Protein AF-A0A0G4L6E6-F1 (afdb_monomer_lite)

Radius of gyration: 15.78 Å; chains: 1; bounding box: 40×31×44 Å

Secondary structure (DSSP, 8-state):
------SS-EEEEEEEE--SGGGEEEETTEEEEPS-HIIIIITT-TTT--S--PPPEEEEETTEEEEE-EEEPPPPTTS-EEEEEEEE-SSPP-TTS--HHHHHHHHHHHHHHTTT-SEEEEE--GGGHHHHHHHHHHHSTT--S-EEEE--SS-TTSTT---

pLDDT: mean 91.01, std 10.25, range [44.34, 98.81]

Organism: Verticillium longisporum (NCBI:txid100787)

InterPro domains:
  IPR006034 Asparaginase/glutaminase-like [PIRSF001220] (10-163)
  IPR006034 Asparaginase/glutaminase-like [PR00139] (13-24)
  IPR006034 Asparaginase/glutaminase-like [PR00139] (118-136)
  IPR006034 Asparaginase/glutaminase-like [PS51732] (11-163)
  IPR006034 Asparaginase/glutaminase-like [PTHR11707] (4-163)
  IPR027474 L-asparaginase, N-terminal [PF00710] (12-163)
  IPR036152 Asparaginase/glutaminase-like superfamily [SSF53774] (6-163)
  IPR037152 L-asparaginase, N-terminal domain superfamily [G3DSA:3.40.50.1170] (10-163)

Structure (mmCIF, N/CA/C/O backbone):
data_AF-A0A0G4L6E6-F1
#
_entry.id   AF-A0A0G4L6E6-F1
#
loop_
_atom_site.group_PDB
_atom_site.id
_atom_site.type_symbol
_atom_site.label_atom_id
_atom_site.label_alt_id
_atom_site.label_comp_id
_atom_site.label_asym_id
_atom_site.label_entity_id
_atom_site.label_seq_id
_atom_site.pdbx_PDB_ins_code
_atom_site.Cartn_x
_atom_site.Cartn_y
_atom_site.Cartn_z
_atom_site.occupancy
_atom_site.B_iso_or_equiv
_atom_site.auth_seq_id
_atom_site.auth_comp_id
_atom_site.auth_asym_id
_atom_site.auth_atom_id
_atom_site.pdbx_PDB_model_num
ATOM 1 N N . MET A 1 1 ? -7.281 9.345 -24.522 1.00 45.38 1 MET A N 1
ATOM 2 C CA . MET A 1 1 ? -7.296 7.872 -24.670 1.00 45.38 1 MET A CA 1
ATOM 3 C C . MET A 1 1 ? -8.601 7.365 -24.082 1.00 45.38 1 MET A C 1
ATOM 5 O O . MET A 1 1 ? -8.991 7.871 -23.038 1.00 45.38 1 MET A O 1
ATOM 9 N N . ALA A 1 2 ? -9.312 6.480 -24.780 1.00 44.34 2 ALA A N 1
ATOM 10 C CA . ALA A 1 2 ? -10.623 5.999 -24.346 1.00 44.34 2 ALA A CA 1
ATOM 11 C C . ALA A 1 2 ? -10.505 5.161 -23.062 1.00 44.34 2 ALA A C 1
ATOM 13 O O . ALA A 1 2 ? -9.609 4.330 -22.941 1.00 44.34 2 ALA A O 1
ATOM 14 N N . THR A 1 3 ? -11.397 5.393 -22.101 1.00 53.16 3 THR A N 1
ATOM 15 C CA . THR A 1 3 ? -11.526 4.612 -20.868 1.00 53.16 3 THR A CA 1
ATOM 16 C C . THR A 1 3 ? -12.035 3.216 -21.230 1.00 53.16 3 THR A C 1
ATOM 18 O O . THR A 1 3 ? -13.231 3.022 -21.441 1.00 53.16 3 THR A O 1
ATOM 21 N N . THR A 1 4 ? -11.145 2.232 -21.359 1.00 55.81 4 THR A N 1
ATOM 22 C CA . THR A 1 4 ? -11.553 0.854 -21.666 1.00 55.81 4 THR A CA 1
ATOM 23 C C . THR A 1 4 ? -12.193 0.232 -20.422 1.00 55.81 4 THR A C 1
ATOM 25 O O . THR A 1 4 ? -11.507 -0.159 -19.469 1.00 55.81 4 THR A O 1
ATOM 28 N N . GLN A 1 5 ? -13.528 0.174 -20.395 1.00 58.72 5 GLN A N 1
ATOM 29 C CA . GLN A 1 5 ? -14.250 -0.621 -19.402 1.00 58.72 5 GLN A CA 1
ATOM 30 C C . GLN A 1 5 ? -13.889 -2.095 -19.615 1.00 58.72 5 GLN A C 1
ATOM 32 O O . GLN A 1 5 ? -14.083 -2.634 -20.703 1.00 58.72 5 GLN A O 1
ATOM 37 N N . SER A 1 6 ? -13.311 -2.728 -18.592 1.00 67.62 6 SER A N 1
ATOM 38 C CA . SER A 1 6 ? -13.040 -4.163 -18.634 1.00 67.62 6 SER A CA 1
ATOM 39 C C . SER A 1 6 ? -14.351 -4.932 -18.487 1.00 67.62 6 SER A C 1
ATOM 41 O O . SER A 1 6 ? -15.210 -4.556 -17.692 1.00 67.62 6 SER A O 1
ATOM 43 N N . ILE A 1 7 ? -14.490 -6.013 -19.253 1.00 81.00 7 ILE A N 1
ATOM 44 C CA . ILE A 1 7 ? -15.608 -6.961 -19.160 1.00 81.00 7 ILE A CA 1
ATOM 45 C C . ILE A 1 7 ? -15.442 -7.956 -18.000 1.00 81.00 7 ILE A C 1
ATOM 47 O O . ILE A 1 7 ? -16.375 -8.690 -17.682 1.00 81.00 7 ILE A O 1
ATOM 51 N N . LEU A 1 8 ? -14.254 -8.013 -17.390 1.00 88.44 8 LEU A N 1
ATOM 52 C CA . LEU A 1 8 ? -13.947 -8.939 -16.305 1.00 88.44 8 LEU A CA 1
ATOM 53 C C . LEU A 1 8 ? -14.282 -8.319 -14.939 1.00 88.44 8 LEU A C 1
ATOM 55 O O . LEU A 1 8 ? -14.154 -7.103 -14.772 1.00 88.44 8 LEU A O 1
ATOM 59 N N . PRO A 1 9 ? -14.648 -9.136 -13.932 1.00 92.75 9 PRO A N 1
ATOM 60 C CA . PRO A 1 9 ? -14.844 -8.653 -12.572 1.00 92.75 9 PRO A CA 1
ATOM 61 C C . PRO A 1 9 ? -13.599 -7.934 -12.045 1.00 92.75 9 PRO A C 1
ATOM 63 O O . PRO A 1 9 ? -12.474 -8.422 -12.183 1.00 92.75 9 PRO A O 1
ATOM 66 N N . GLU A 1 10 ? -13.816 -6.792 -11.401 1.00 93.88 10 GLU A N 1
ATOM 67 C CA . GLU A 1 10 ? -12.760 -5.939 -10.865 1.00 93.88 10 GLU A CA 1
ATOM 68 C C . GLU A 1 10 ? -12.918 -5.807 -9.350 1.00 93.88 10 GLU A C 1
ATOM 70 O O . GLU A 1 10 ? -13.995 -5.457 -8.867 1.00 93.88 10 GLU A O 1
ATOM 75 N N . SER A 1 11 ? -11.841 -6.072 -8.614 1.00 96.50 11 SER A N 1
ATOM 76 C CA . SER A 1 11 ? -11.748 -5.790 -7.180 1.00 96.50 11 SER A CA 1
ATOM 77 C C . SER A 1 11 ? -10.912 -4.539 -6.937 1.00 96.50 11 SER A C 1
ATOM 79 O O . SER A 1 11 ? -9.950 -4.278 -7.665 1.00 96.50 11 SER A O 1
ATOM 81 N N . ARG A 1 12 ? -11.280 -3.758 -5.921 1.00 98.06 12 ARG A N 1
ATOM 82 C CA . ARG A 1 12 ? -10.596 -2.513 -5.558 1.00 98.06 12 ARG A CA 1
ATOM 83 C C . ARG A 1 12 ? -9.668 -2.744 -4.381 1.00 98.06 12 ARG A C 1
ATOM 85 O O . ARG A 1 12 ? -10.125 -3.162 -3.322 1.00 98.06 12 ARG A O 1
ATOM 92 N N . VAL A 1 13 ? -8.389 -2.430 -4.535 1.00 98.62 13 VAL A N 1
ATOM 93 C CA . VAL A 1 13 ? -7.398 -2.548 -3.457 1.00 98.62 13 VAL A CA 1
ATOM 94 C C . VAL A 1 13 ? -6.798 -1.184 -3.151 1.00 98.62 13 VAL A C 1
ATOM 96 O O . VAL A 1 13 ? -6.458 -0.435 -4.065 1.00 98.62 13 VAL A O 1
ATOM 99 N N . LEU A 1 14 ? -6.681 -0.851 -1.868 1.00 98.81 14 LEU A N 1
ATOM 100 C CA . LEU A 1 14 ? -5.932 0.325 -1.439 1.00 98.81 14 LEU A CA 1
ATOM 101 C C . LEU A 1 14 ? -4.540 -0.113 -1.000 1.00 98.81 14 LEU A C 1
ATOM 103 O O . LEU A 1 14 ? -4.405 -0.932 -0.089 1.00 98.81 14 LEU A O 1
ATOM 107 N N . VAL A 1 15 ? -3.516 0.444 -1.637 1.00 98.56 15 VAL A N 1
ATOM 108 C CA . VAL A 1 15 ? -2.134 0.306 -1.187 1.00 98.56 15 VAL A CA 1
ATOM 109 C C . VAL A 1 15 ? -1.821 1.492 -0.281 1.00 98.56 15 VAL A C 1
ATOM 111 O O . VAL A 1 15 ? -1.905 2.637 -0.711 1.00 98.56 15 VAL A O 1
ATOM 114 N N . ILE A 1 16 ? -1.481 1.230 0.973 1.00 97.69 16 ILE A N 1
ATOM 115 C CA . ILE A 1 16 ? -1.091 2.226 1.968 1.00 97.69 16 ILE A CA 1
ATOM 116 C C . ILE A 1 16 ? 0.428 2.176 2.076 1.00 97.69 16 ILE A C 1
ATOM 118 O O . ILE A 1 16 ? 0.995 1.184 2.534 1.00 97.69 16 ILE A O 1
ATOM 122 N N . MET A 1 17 ? 1.093 3.231 1.626 1.00 95.25 17 MET A N 1
ATOM 123 C CA . MET A 1 17 ? 2.544 3.329 1.664 1.00 95.25 17 MET A CA 1
ATOM 124 C C . MET A 1 17 ? 2.966 4.055 2.935 1.00 95.25 17 MET A C 1
ATOM 126 O O . MET A 1 17 ? 2.912 5.283 2.999 1.00 95.25 17 MET A O 1
ATOM 130 N N . THR A 1 18 ? 3.387 3.287 3.942 1.00 92.56 18 THR A N 1
ATOM 131 C CA . THR A 1 18 ? 3.879 3.857 5.198 1.00 92.56 18 THR A CA 1
ATOM 132 C C . THR A 1 18 ? 5.380 4.100 5.163 1.00 92.56 18 THR A C 1
ATOM 134 O O . THR A 1 18 ? 5.849 4.961 5.888 1.00 92.56 18 THR A O 1
ATOM 137 N N . GLY A 1 19 ? 6.141 3.372 4.341 1.00 89.94 19 GLY A N 1
ATOM 138 C CA . GLY A 1 19 ? 7.586 3.557 4.197 1.00 89.94 19 GLY A CA 1
ATOM 139 C C . GLY A 1 19 ? 8.315 2.248 3.898 1.00 89.94 19 GLY A C 1
ATOM 140 O O . GLY A 1 19 ? 7.784 1.368 3.222 1.00 89.94 19 GLY A O 1
ATOM 141 N N . GLY A 1 20 ? 9.531 2.119 4.430 1.00 89.50 20 GLY A N 1
ATOM 142 C CA . GLY A 1 20 ? 10.393 0.954 4.229 1.00 89.50 20 GLY A CA 1
ATOM 143 C C . GLY A 1 20 ? 11.197 0.982 2.929 1.00 89.50 20 GLY A C 1
ATOM 144 O O . GLY A 1 20 ? 10.903 1.737 2.001 1.00 89.50 20 GLY A O 1
ATOM 145 N N . THR A 1 21 ? 12.214 0.121 2.863 1.00 91.62 21 THR A N 1
ATOM 146 C CA . THR A 1 21 ? 13.176 0.043 1.752 1.00 91.62 21 THR A CA 1
ATOM 147 C C . THR A 1 21 ? 12.513 -0.165 0.390 1.00 91.62 21 THR A C 1
ATOM 149 O O . THR A 1 21 ? 12.979 0.392 -0.601 1.00 91.62 21 THR A O 1
ATOM 152 N N . ILE A 1 22 ? 11.384 -0.881 0.343 1.00 92.81 22 ILE A N 1
ATOM 153 C CA . ILE A 1 22 ? 10.606 -1.148 -0.878 1.00 92.81 22 ILE A CA 1
ATOM 154 C C . ILE A 1 22 ? 10.253 0.119 -1.670 1.00 92.81 22 ILE A C 1
ATOM 156 O O . ILE A 1 22 ? 10.275 0.102 -2.903 1.00 92.81 22 ILE A O 1
ATOM 160 N N . CYS A 1 23 ? 10.012 1.230 -0.967 1.00 90.69 23 CYS A N 1
ATOM 161 C CA . CYS A 1 23 ? 9.621 2.517 -1.544 1.00 90.69 23 CYS A CA 1
ATOM 162 C C . CYS A 1 23 ? 10.780 3.521 -1.638 1.00 90.69 23 CYS A C 1
ATOM 164 O O . CYS A 1 23 ? 10.550 4.699 -1.908 1.00 90.69 23 CYS A O 1
ATOM 166 N N . MET A 1 24 ? 12.018 3.102 -1.377 1.00 90.56 24 MET A N 1
ATOM 167 C CA . MET A 1 24 ? 13.183 3.984 -1.438 1.00 90.56 24 MET A CA 1
ATOM 168 C C . MET A 1 24 ? 13.844 3.963 -2.816 1.00 90.56 24 MET A C 1
ATOM 170 O O . MET A 1 24 ? 13.681 3.031 -3.597 1.00 90.56 24 MET A O 1
ATOM 174 N N . GLN A 1 25 ? 14.622 4.993 -3.117 1.00 87.94 25 GLN A N 1
ATOM 175 C CA . GLN A 1 25 ? 15.502 5.048 -4.275 1.00 87.94 25 GLN A CA 1
ATOM 176 C C . GLN A 1 25 ? 16.930 5.394 -3.830 1.00 87.94 25 GLN A C 1
ATOM 178 O O . GLN A 1 25 ? 17.099 6.151 -2.868 1.00 87.94 25 GLN A O 1
ATOM 183 N N . PRO A 1 26 ? 17.964 4.869 -4.510 1.00 84.12 26 PRO A N 1
ATOM 184 C CA . PRO A 1 26 ? 19.338 5.298 -4.285 1.00 84.12 26 PRO A CA 1
ATOM 185 C C . PRO A 1 26 ? 19.529 6.769 -4.664 1.00 84.12 26 PRO A C 1
ATOM 187 O O . PRO A 1 26 ? 19.191 7.181 -5.774 1.00 84.12 26 PRO A O 1
ATOM 190 N N . THR A 1 27 ? 20.115 7.545 -3.761 1.00 85.25 27 THR A N 1
ATOM 191 C CA . THR A 1 27 ? 20.585 8.915 -3.986 1.00 85.25 27 THR A CA 1
ATOM 192 C C . THR A 1 27 ? 22.052 9.033 -3.542 1.00 85.25 27 THR A C 1
ATOM 194 O O . THR A 1 27 ? 22.573 8.125 -2.885 1.00 85.25 27 THR A O 1
ATOM 197 N N . PRO A 1 28 ? 22.762 10.124 -3.893 1.00 87.75 28 PRO A N 1
ATOM 198 C CA . PRO A 1 28 ? 24.124 10.360 -3.405 1.00 87.75 28 PRO A CA 1
ATOM 199 C C . PRO A 1 28 ? 24.238 10.380 -1.872 1.00 87.75 28 PRO A C 1
ATOM 201 O O . PRO A 1 28 ? 25.282 10.018 -1.338 1.00 87.75 28 PRO A O 1
ATOM 204 N N . ASP A 1 29 ? 23.154 10.743 -1.182 1.00 85.81 29 ASP A N 1
ATOM 205 C CA . ASP A 1 29 ? 23.070 10.830 0.280 1.00 85.81 29 ASP A CA 1
ATOM 206 C C . ASP A 1 29 ? 22.538 9.535 0.928 1.00 85.81 29 ASP A C 1
ATOM 208 O O . ASP A 1 29 ? 22.179 9.522 2.105 1.00 85.81 29 ASP A O 1
ATOM 212 N N . GLY A 1 30 ? 22.464 8.437 0.169 1.00 84.44 30 GLY A N 1
ATOM 213 C CA . GLY A 1 30 ? 21.955 7.144 0.625 1.00 84.44 30 GLY A CA 1
ATOM 214 C C . GLY A 1 30 ? 20.563 6.822 0.085 1.00 84.44 30 GLY A C 1
ATOM 215 O O . GLY A 1 30 ? 20.177 7.258 -0.994 1.00 84.44 30 GLY A O 1
ATOM 216 N N . LEU A 1 31 ? 19.804 5.989 0.797 1.00 81.56 31 LEU A N 1
ATOM 217 C CA . LEU A 1 31 ? 18.439 5.652 0.394 1.00 81.56 31 LEU A CA 1
ATOM 218 C C . LEU A 1 31 ? 17.468 6.718 0.894 1.00 81.56 31 LEU A C 1
ATOM 220 O O . LEU A 1 31 ? 17.438 7.031 2.082 1.00 81.56 31 LEU A O 1
ATOM 224 N N . GLN A 1 32 ? 16.646 7.241 -0.011 1.00 85.50 32 GLN A N 1
ATOM 225 C CA . GLN A 1 32 ? 15.578 8.176 0.329 1.00 85.50 32 GLN A CA 1
ATOM 226 C C . GLN A 1 32 ? 14.243 7.677 -0.214 1.00 85.50 32 GLN A C 1
ATOM 228 O O . GLN A 1 32 ? 14.218 7.061 -1.282 1.00 85.50 32 GLN A O 1
ATOM 233 N N . PRO A 1 33 ? 13.123 7.935 0.474 1.00 83.56 33 PRO A N 1
ATOM 234 C CA . PRO A 1 33 ? 11.824 7.557 -0.049 1.00 83.56 33 PRO A CA 1
ATOM 235 C C . PRO A 1 33 ? 11.475 8.286 -1.344 1.00 83.56 33 PRO A C 1
ATOM 237 O O . PRO A 1 33 ? 11.785 9.468 -1.508 1.00 83.56 33 PRO A O 1
ATOM 240 N N . ILE A 1 34 ? 10.799 7.589 -2.252 1.00 86.00 34 ILE A N 1
ATOM 241 C CA . ILE A 1 34 ? 10.306 8.186 -3.489 1.00 86.00 34 ILE A CA 1
ATOM 242 C C . ILE A 1 34 ? 8.889 8.735 -3.298 1.00 86.00 34 ILE A C 1
ATOM 244 O O . ILE A 1 34 ? 8.034 8.074 -2.714 1.00 86.00 34 ILE A O 1
ATOM 248 N N . GLY A 1 35 ? 8.637 9.934 -3.821 1.00 87.06 35 GLY A N 1
ATOM 249 C CA . GLY A 1 35 ? 7.280 10.455 -3.975 1.00 87.06 35 GLY A CA 1
ATOM 250 C C . GLY A 1 35 ? 6.659 9.998 -5.294 1.00 87.06 35 GLY A C 1
ATOM 251 O O . GLY A 1 35 ? 7.351 9.890 -6.312 1.00 87.06 35 GLY A O 1
ATOM 252 N N . GLY A 1 36 ? 5.350 9.756 -5.305 1.00 92.44 36 GLY A N 1
ATOM 253 C CA . GLY A 1 36 ? 4.644 9.324 -6.513 1.00 92.44 36 GLY A CA 1
ATOM 254 C C . GLY A 1 36 ? 4.982 7.884 -6.898 1.00 92.44 36 GLY A C 1
ATOM 255 O O . GLY A 1 36 ? 5.177 7.576 -8.081 1.00 92.44 36 GLY A O 1
ATOM 256 N N . PHE A 1 37 ? 5.047 6.998 -5.905 1.00 94.38 37 PHE A N 1
ATOM 257 C CA . PHE A 1 37 ? 5.420 5.591 -6.031 1.00 94.38 37 PHE A CA 1
ATOM 258 C C . PHE A 1 37 ? 4.576 4.855 -7.077 1.00 94.38 37 PHE A C 1
ATOM 260 O O . PHE A 1 37 ? 5.117 4.100 -7.887 1.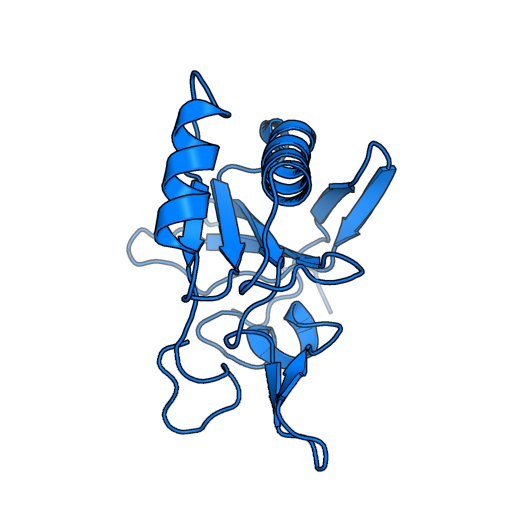00 94.38 37 PHE A O 1
ATOM 267 N N . LEU A 1 38 ? 3.268 5.134 -7.154 1.00 96.44 38 LEU A N 1
ATOM 268 C CA . LEU A 1 38 ? 2.397 4.560 -8.189 1.00 96.44 38 LEU A CA 1
ATOM 269 C C . LEU A 1 38 ? 2.945 4.824 -9.601 1.00 96.44 38 LEU A C 1
ATOM 271 O O . LEU A 1 38 ? 3.023 3.910 -10.416 1.00 96.44 38 LEU A O 1
ATOM 275 N N . LYS A 1 39 ? 3.345 6.066 -9.890 1.00 95.50 39 LYS A N 1
ATOM 276 C CA . LYS A 1 39 ? 3.786 6.495 -11.223 1.00 95.50 39 LYS A CA 1
ATOM 277 C C . LYS A 1 39 ? 5.235 6.116 -11.504 1.00 95.50 39 LYS A C 1
ATOM 279 O O . LYS A 1 39 ? 5.548 5.702 -12.615 1.00 95.50 39 LYS A O 1
ATOM 284 N N . ALA A 1 40 ? 6.114 6.290 -10.523 1.00 93.94 40 ALA A N 1
ATOM 285 C CA . ALA A 1 40 ? 7.543 6.064 -10.693 1.00 93.94 40 ALA A CA 1
ATOM 286 C C . ALA A 1 40 ? 7.909 4.575 -10.625 1.00 93.94 40 ALA A C 1
ATOM 288 O O . ALA A 1 40 ? 8.762 4.115 -11.384 1.00 93.94 40 ALA A O 1
ATOM 289 N N . ALA A 1 41 ? 7.253 3.811 -9.746 1.00 94.25 41 ALA A N 1
ATOM 290 C CA . ALA A 1 41 ? 7.529 2.395 -9.560 1.00 94.25 41 ALA A CA 1
ATOM 291 C C . ALA A 1 41 ? 6.511 1.497 -10.278 1.00 94.25 41 ALA A C 1
ATOM 293 O O . ALA A 1 41 ? 6.884 0.638 -11.073 1.00 94.25 41 ALA A O 1
ATOM 294 N N . LEU A 1 42 ? 5.217 1.652 -10.034 1.00 96.69 42 LEU A N 1
ATOM 295 C CA . LEU A 1 42 ? 4.271 0.611 -10.454 1.00 96.69 42 LEU A CA 1
ATOM 296 C C . LEU A 1 42 ? 3.833 0.755 -11.920 1.00 96.69 42 LEU A C 1
ATOM 298 O O . LEU A 1 42 ? 3.800 -0.233 -12.649 1.00 96.69 42 LEU A O 1
ATOM 302 N N . ALA A 1 43 ? 3.574 1.977 -12.387 1.00 97.25 43 ALA A N 1
ATOM 303 C CA . ALA A 1 43 ? 3.051 2.236 -13.729 1.00 97.25 43 ALA A CA 1
ATOM 304 C C . ALA A 1 43 ? 3.939 1.726 -14.885 1.00 97.25 43 ALA A C 1
ATOM 306 O O . ALA A 1 43 ? 3.374 1.222 -15.858 1.00 97.25 43 ALA A O 1
ATOM 307 N N . PRO A 1 44 ? 5.286 1.799 -14.829 1.00 96.00 44 PRO A N 1
ATOM 308 C CA . PRO A 1 44 ? 6.140 1.303 -15.911 1.00 96.00 44 PRO A CA 1
ATOM 309 C C . PRO A 1 44 ? 6.239 -0.228 -15.989 1.00 96.00 44 PRO A C 1
ATOM 311 O O . PRO A 1 44 ? 6.807 -0.743 -16.951 1.00 96.00 44 PRO A O 1
ATOM 314 N N . ARG A 1 45 ? 5.756 -0.964 -14.978 1.00 95.44 45 ARG A N 1
ATOM 315 C CA . ARG A 1 45 ? 5.946 -2.416 -14.845 1.00 95.44 45 ARG A CA 1
ATOM 316 C C . ARG A 1 45 ? 4.692 -3.170 -15.324 1.00 95.44 45 ARG A C 1
ATOM 318 O O . ARG A 1 45 ? 3.665 -3.106 -14.649 1.00 95.44 45 ARG A O 1
ATOM 325 N N . PRO A 1 46 ? 4.759 -3.955 -16.421 1.00 95.00 46 PRO A N 1
ATOM 326 C CA . PRO A 1 46 ? 3.590 -4.657 -16.967 1.00 95.00 46 PRO A CA 1
ATOM 327 C C . PRO A 1 46 ? 2.940 -5.671 -16.016 1.00 95.00 46 PRO A C 1
ATOM 329 O O . PRO A 1 46 ? 1.765 -5.986 -16.157 1.00 95.00 46 PRO A O 1
ATOM 332 N N . SER A 1 47 ? 3.682 -6.1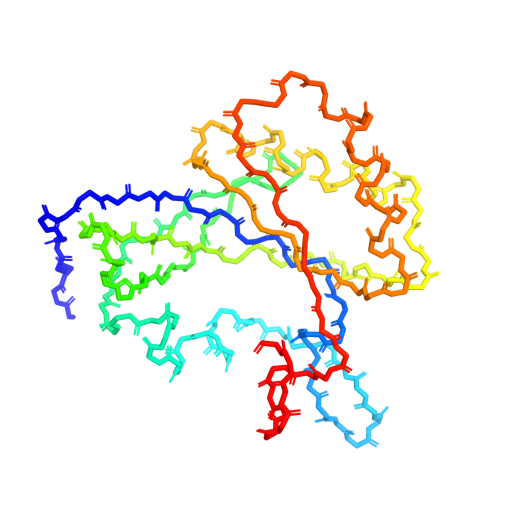85 -15.030 1.00 94.25 47 SER A N 1
ATOM 333 C CA . SER A 1 47 ? 3.142 -7.065 -13.985 1.00 94.25 47 SER A CA 1
ATOM 334 C C . SER A 1 47 ? 2.150 -6.354 -13.057 1.00 94.25 47 SER A C 1
ATOM 336 O O . SER A 1 47 ? 1.271 -6.998 -12.491 1.00 94.25 47 SER A O 1
ATOM 338 N N . PHE A 1 48 ? 2.276 -5.033 -12.918 1.00 96.25 48 PHE A N 1
ATOM 339 C CA . PHE A 1 48 ? 1.446 -4.192 -12.057 1.00 96.25 48 PHE A CA 1
ATOM 340 C C . PHE A 1 48 ? 0.448 -3.337 -12.851 1.00 96.25 48 PHE A C 1
ATOM 342 O O . PHE A 1 48 ? -0.567 -2.910 -12.305 1.00 96.25 48 PHE A O 1
ATOM 349 N N . ASN A 1 49 ? 0.704 -3.123 -14.143 1.00 97.12 49 ASN A N 1
ATOM 350 C CA . ASN A 1 49 ? -0.088 -2.260 -15.005 1.00 97.12 49 ASN A CA 1
ATOM 351 C C . ASN A 1 49 ? -0.394 -2.937 -16.350 1.00 97.12 49 ASN A C 1
ATOM 353 O O . ASN A 1 49 ? 0.506 -3.189 -17.147 1.00 97.12 49 ASN A O 1
ATOM 357 N N . ASP A 1 50 ? -1.673 -3.164 -16.640 1.00 95.38 50 ASP A N 1
ATOM 358 C CA . ASP A 1 50 ? -2.164 -3.644 -17.936 1.00 95.38 50 ASP A CA 1
ATOM 359 C C . ASP A 1 50 ? -2.135 -2.567 -19.038 1.00 95.38 50 ASP A C 1
ATOM 361 O O . ASP A 1 50 ? -2.602 -2.801 -20.153 1.00 95.38 50 ASP A O 1
ATOM 365 N N . MET A 1 51 ? -1.575 -1.392 -18.728 1.00 93.75 51 MET A N 1
ATOM 366 C CA . MET A 1 51 ? -1.436 -0.220 -19.594 1.00 93.75 51 MET A CA 1
ATOM 367 C C . MET A 1 51 ? -2.772 0.410 -20.006 1.00 93.75 51 MET A C 1
ATOM 369 O O . MET A 1 51 ? -2.809 1.268 -20.893 1.00 93.75 51 MET A O 1
ATOM 373 N N . SER A 1 52 ? -3.874 0.024 -19.356 1.00 93.44 52 SER A N 1
ATOM 374 C CA . SER A 1 52 ? -5.142 0.736 -19.468 1.00 93.44 52 SER A CA 1
ATOM 375 C C . SER A 1 52 ? -5.109 2.052 -18.681 1.00 93.44 52 SER A C 1
ATOM 377 O O . SER A 1 52 ? -4.180 2.344 -17.931 1.00 93.44 52 SER A O 1
ATOM 379 N N . ASN A 1 53 ? -6.140 2.878 -18.868 1.00 92.62 53 ASN A N 1
ATOM 380 C CA . ASN A 1 53 ? -6.321 4.125 -18.124 1.00 92.62 53 ASN A CA 1
ATOM 381 C C . ASN A 1 53 ? -7.614 4.049 -17.296 1.00 92.62 53 ASN A C 1
ATOM 383 O O . ASN A 1 53 ? -8.650 4.575 -17.727 1.00 92.62 53 ASN A O 1
ATOM 387 N N . PRO A 1 54 ? -7.611 3.309 -16.173 1.00 94.19 54 PRO A N 1
ATOM 388 C CA . PRO A 1 54 ? -8.802 3.143 -15.358 1.00 94.19 54 PRO A CA 1
ATOM 389 C C . PRO A 1 54 ? -9.205 4.457 -14.661 1.00 94.19 54 PRO A C 1
ATOM 391 O O . PRO A 1 54 ? -8.357 5.309 -14.399 1.00 94.19 54 PRO A O 1
ATOM 394 N N . PRO A 1 55 ? -10.495 4.635 -14.313 1.00 94.56 55 PRO A N 1
ATOM 395 C CA . PRO A 1 55 ? -10.934 5.802 -13.553 1.00 94.56 55 PRO A CA 1
ATOM 396 C C . PRO A 1 55 ? -10.240 5.873 -12.193 1.00 94.56 55 PRO A C 1
ATOM 398 O O . PRO A 1 55 ? -10.055 4.834 -11.556 1.00 94.56 55 PRO A O 1
ATOM 401 N N . GLN A 1 56 ? -9.956 7.092 -11.730 1.00 97.00 56 GLN A N 1
ATOM 402 C CA . GLN A 1 56 ? -9.412 7.361 -10.398 1.00 97.00 56 GLN A CA 1
ATOM 403 C C . GLN A 1 56 ? -10.234 6.701 -9.282 1.00 97.00 56 GLN A C 1
ATOM 405 O O . GLN A 1 56 ? -11.429 6.413 -9.433 1.00 97.00 56 GLN A O 1
ATOM 410 N N . LEU A 1 57 ? -9.574 6.465 -8.152 1.00 97.75 57 LEU A N 1
ATOM 411 C CA . LEU A 1 57 ? -10.186 5.925 -6.946 1.00 97.75 57 LEU A CA 1
ATOM 412 C C . LEU A 1 57 ? -10.330 7.018 -5.894 1.00 97.75 57 LEU A C 1
ATOM 414 O O . LEU A 1 57 ? -9.486 7.897 -5.757 1.00 97.75 57 LEU A O 1
ATOM 418 N N . GLU A 1 58 ? -11.417 6.943 -5.142 1.00 98.12 58 GLU A N 1
ATOM 419 C CA . GLU A 1 58 ? -11.611 7.782 -3.967 1.00 98.12 58 GLU A CA 1
ATOM 420 C C . GLU A 1 58 ? -10.974 7.090 -2.766 1.00 98.12 58 GLU A C 1
ATOM 422 O O . GLU A 1 58 ? -11.143 5.883 -2.589 1.00 98.12 58 GLU A O 1
ATOM 427 N N . ALA A 1 59 ? -10.251 7.842 -1.951 1.00 98.12 59 ALA A N 1
ATOM 428 C CA . ALA A 1 59 ? -9.763 7.396 -0.658 1.00 98.12 59 ALA A CA 1
ATOM 429 C C . ALA A 1 59 ? -10.015 8.478 0.394 1.00 98.12 59 ALA A C 1
ATOM 431 O O . ALA A 1 59 ? -10.333 9.624 0.069 1.00 98.12 59 ALA A O 1
ATOM 432 N N . TYR A 1 60 ? -9.851 8.115 1.656 1.00 97.88 60 TYR A N 1
ATOM 433 C CA . TYR A 1 60 ? -9.903 9.024 2.789 1.00 97.88 60 TYR A CA 1
ATOM 434 C C . TYR A 1 60 ? -8.605 8.958 3.582 1.00 97.88 60 TYR A C 1
ATOM 436 O O . TYR A 1 60 ? -8.037 7.880 3.769 1.00 97.88 60 TYR A O 1
ATOM 444 N N . LYS A 1 61 ? -8.136 10.114 4.039 1.00 95.31 61 LYS A N 1
ATOM 445 C CA . LYS A 1 61 ? -7.007 10.225 4.954 1.00 95.31 61 LYS A CA 1
ATOM 446 C C . LYS A 1 61 ? -7.304 11.319 5.967 1.00 95.31 61 LYS A C 1
ATOM 448 O O . LYS A 1 61 ? -7.568 12.457 5.585 1.00 95.31 61 LYS A O 1
ATOM 453 N N . ASP A 1 62 ? -7.320 10.944 7.241 1.00 94.62 62 ASP A N 1
ATOM 454 C CA . ASP A 1 62 ? -7.622 11.825 8.373 1.00 94.62 62 ASP A CA 1
ATOM 455 C C . ASP A 1 62 ? -8.964 12.560 8.185 1.00 94.62 62 ASP A C 1
ATOM 457 O O . ASP A 1 62 ? -9.103 13.765 8.410 1.00 94.62 62 ASP A O 1
ATOM 461 N N . GLY A 1 63 ? -9.966 11.821 7.695 1.00 94.62 63 GLY A N 1
ATOM 462 C CA . GLY A 1 63 ? -11.307 12.335 7.405 1.00 94.62 63 GLY A CA 1
ATOM 463 C C . GLY A 1 63 ? -11.429 13.177 6.128 1.00 94.62 63 GLY A C 1
ATOM 464 O O . GLY A 1 63 ? -12.544 13.551 5.757 1.00 94.62 63 GLY A O 1
ATOM 465 N N . GLN A 1 64 ? -10.331 13.457 5.422 1.00 96.44 64 GLN A N 1
ATOM 466 C CA . GLN A 1 64 ? -10.351 14.201 4.163 1.00 96.44 64 GLN A CA 1
ATOM 467 C C . GLN A 1 64 ? -10.421 13.261 2.964 1.00 96.44 64 GLN A C 1
ATOM 469 O O . GLN A 1 64 ? -9.700 12.270 2.893 1.00 96.44 64 GLN A O 1
ATOM 474 N N . LYS A 1 65 ? -11.282 13.590 1.997 1.00 97.62 65 LYS A N 1
ATOM 475 C CA . LYS A 1 65 ? -11.371 12.857 0.731 1.00 97.62 65 LYS A CA 1
ATOM 476 C C . LYS A 1 65 ? -10.177 13.204 -0.158 1.00 97.62 65 LYS A C 1
ATOM 478 O O . LYS A 1 65 ? -9.916 14.377 -0.414 1.00 97.62 65 LYS A O 1
ATOM 483 N N . VAL A 1 66 ? -9.527 12.180 -0.694 1.00 97.25 66 VAL A N 1
ATOM 484 C CA . VAL A 1 66 ? -8.406 12.272 -1.630 1.00 97.25 66 VAL A CA 1
ATOM 485 C C . VAL A 1 66 ? -8.764 11.513 -2.908 1.00 97.25 66 VAL A C 1
ATOM 487 O O . VAL A 1 66 ? -9.364 10.438 -2.859 1.00 97.25 66 VAL A O 1
ATOM 490 N N . MET A 1 67 ? -8.412 12.078 -4.062 1.00 97.88 67 MET A N 1
ATOM 491 C CA . MET A 1 67 ? -8.524 11.398 -5.353 1.00 97.88 67 MET A CA 1
ATOM 492 C C . MET A 1 67 ? -7.174 10.786 -5.706 1.00 97.88 67 MET A C 1
ATOM 494 O O . MET A 1 67 ? -6.177 11.501 -5.794 1.00 97.88 67 MET A O 1
ATOM 498 N N . LEU A 1 68 ? -7.149 9.472 -5.901 1.00 97.88 68 LEU A N 1
ATOM 499 C CA . LEU A 1 68 ? -5.953 8.721 -6.251 1.00 97.88 68 LEU A CA 1
ATOM 500 C C . LEU A 1 68 ? -5.986 8.349 -7.729 1.00 97.88 68 LEU A C 1
ATOM 502 O O . LEU A 1 68 ? -6.973 7.793 -8.225 1.00 97.88 68 LEU A O 1
ATOM 506 N N . ASP A 1 69 ? -4.867 8.579 -8.411 1.00 97.88 69 ASP A N 1
ATOM 507 C CA . ASP A 1 69 ? -4.591 7.868 -9.652 1.00 97.88 69 ASP A CA 1
ATOM 508 C C . ASP A 1 69 ? -4.637 6.360 -9.387 1.00 97.88 69 ASP A C 1
ATOM 510 O O . ASP A 1 69 ? -4.326 5.883 -8.290 1.00 97.88 69 ASP A O 1
ATOM 514 N N . SER A 1 70 ? -5.073 5.600 -10.389 1.00 97.94 70 SER A N 1
ATOM 515 C CA . SER A 1 70 ? -5.212 4.156 -10.248 1.00 97.94 70 SER A CA 1
ATOM 516 C C . SER A 1 70 ? -4.591 3.420 -11.417 1.00 97.94 70 SER A C 1
ATOM 518 O O . SER A 1 70 ? -4.560 3.920 -12.541 1.00 97.94 70 SER A O 1
ATOM 520 N N . LEU A 1 71 ? -4.112 2.219 -11.127 1.00 98.00 71 LEU A N 1
ATOM 521 C CA . LEU A 1 71 ? -3.632 1.257 -12.105 1.00 98.00 71 LEU A CA 1
ATOM 522 C C . LEU A 1 71 ? -4.510 0.013 -12.049 1.00 98.00 71 LEU A C 1
ATOM 524 O O . LEU A 1 71 ? -5.218 -0.230 -11.065 1.00 98.00 71 LEU A O 1
ATOM 528 N N . ARG A 1 72 ? -4.465 -0.779 -13.116 1.00 97.31 72 ARG A N 1
ATOM 529 C CA . ARG A 1 72 ? -5.144 -2.067 -13.193 1.00 97.31 72 ARG A CA 1
ATOM 530 C C . ARG A 1 72 ? -4.118 -3.143 -13.509 1.00 97.31 72 ARG A C 1
ATOM 532 O O . ARG A 1 72 ? -3.332 -2.986 -14.433 1.00 97.31 72 ARG A O 1
ATOM 539 N N . THR A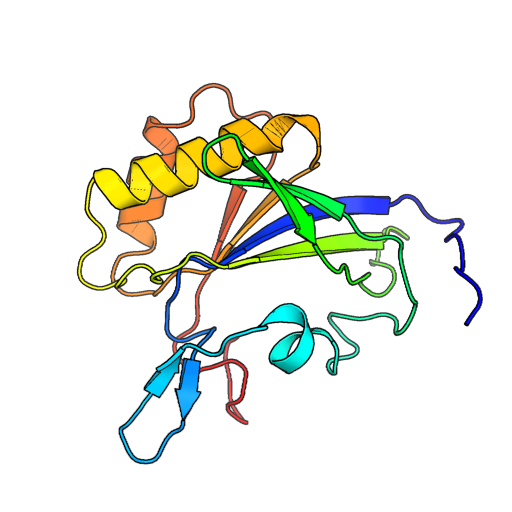 1 73 ? -4.124 -4.235 -12.756 1.00 96.88 73 THR A N 1
ATOM 540 C CA . THR A 1 73 ? -3.251 -5.379 -13.042 1.00 96.88 73 THR A CA 1
ATOM 541 C C . THR A 1 73 ? -3.706 -6.099 -14.314 1.00 96.88 73 THR A C 1
ATOM 543 O O . THR A 1 73 ? -4.905 -6.088 -14.624 1.00 96.88 73 THR A O 1
ATOM 546 N N . PRO A 1 74 ? -2.817 -6.840 -15.000 1.00 95.25 74 PRO A N 1
ATOM 547 C CA . PRO A 1 74 ? -3.243 -7.837 -15.978 1.00 95.25 74 PRO A CA 1
ATOM 548 C C . PRO A 1 74 ? -4.279 -8.815 -15.386 1.00 95.25 74 PRO A C 1
ATOM 550 O O . PRO A 1 74 ? -4.359 -8.962 -14.157 1.00 95.25 74 PRO A O 1
ATOM 553 N N . PRO A 1 75 ? -5.084 -9.494 -16.226 1.00 94.12 75 PRO A N 1
ATOM 554 C CA . PRO A 1 75 ? -6.015 -10.510 -15.754 1.00 94.12 75 PRO A CA 1
ATOM 555 C C . PRO A 1 75 ? -5.296 -11.588 -14.938 1.00 94.12 75 PRO A C 1
ATOM 557 O O . PRO A 1 75 ? -4.299 -12.161 -15.375 1.00 94.12 75 PRO A O 1
ATOM 560 N N . SER A 1 76 ? -5.824 -11.885 -13.755 1.00 92.06 76 SER A N 1
ATOM 561 C CA . SER A 1 76 ? -5.362 -13.016 -12.949 1.00 92.06 76 SER A CA 1
ATOM 562 C C . SER A 1 76 ? -5.732 -14.357 -13.596 1.00 92.06 76 SER A C 1
ATOM 564 O O . SER A 1 76 ? -6.584 -14.422 -14.485 1.00 92.06 76 SER A O 1
ATOM 566 N N . ALA A 1 77 ? -5.165 -15.452 -13.079 1.00 91.69 77 ALA A N 1
ATOM 567 C CA . ALA A 1 77 ? -5.521 -16.818 -13.482 1.00 91.69 77 ALA A CA 1
ATOM 568 C C . ALA A 1 77 ? -7.025 -17.139 -13.324 1.00 91.69 77 ALA A C 1
ATOM 570 O O . ALA A 1 77 ? -7.534 -18.039 -13.982 1.00 91.69 77 ALA A O 1
ATOM 571 N N . TYR A 1 78 ? -7.744 -16.376 -12.493 1.00 92.25 78 TYR A N 1
ATOM 572 C CA . TYR A 1 78 ? -9.190 -16.489 -12.284 1.00 92.25 78 TYR A CA 1
ATOM 573 C C . TYR A 1 78 ? -10.010 -15.527 -13.158 1.00 92.25 78 TYR A C 1
ATOM 575 O O . TYR A 1 78 ? -11.181 -15.285 -12.871 1.00 92.25 78 TYR A O 1
ATOM 583 N N . SER A 1 79 ? -9.398 -14.929 -14.186 1.00 92.44 79 SER A N 1
ATOM 584 C CA . SER A 1 79 ? -10.036 -13.959 -15.087 1.00 92.44 79 SER A CA 1
ATOM 585 C C . SER A 1 79 ? -10.654 -12.767 -14.345 1.00 92.44 79 SER A C 1
ATOM 587 O O . SER A 1 79 ? -11.767 -12.334 -14.636 1.00 92.44 79 SER A O 1
ATOM 589 N N . ARG A 1 80 ? -9.921 -12.226 -13.368 1.00 93.88 80 ARG A N 1
ATOM 590 C CA . ARG A 1 80 ? -10.289 -11.013 -12.618 1.00 93.88 80 ARG A CA 1
ATOM 591 C C . ARG A 1 80 ? -9.192 -9.970 -12.704 1.00 93.88 80 ARG A C 1
ATOM 593 O O . ARG A 1 80 ? -8.018 -10.344 -12.734 1.00 93.88 80 ARG A O 1
ATOM 600 N N . HIS A 1 81 ? -9.572 -8.700 -12.645 1.00 94.44 81 HIS A N 1
ATOM 601 C CA . HIS A 1 81 ? -8.634 -7.596 -12.465 1.00 94.44 81 HIS A CA 1
ATOM 602 C C . HIS A 1 81 ? -8.612 -7.098 -11.027 1.00 94.44 81 HIS A C 1
ATOM 604 O O . HIS A 1 81 ? -9.614 -7.155 -10.307 1.00 94.44 81 HIS A O 1
ATOM 610 N N . ILE A 1 82 ? -7.476 -6.524 -10.654 1.00 96.62 82 ILE A N 1
ATOM 611 C CA . ILE A 1 82 ? -7.358 -5.680 -9.475 1.00 96.62 82 ILE A CA 1
ATOM 612 C C . ILE A 1 82 ? -7.119 -4.262 -9.971 1.00 96.62 82 ILE A C 1
ATOM 614 O O . ILE A 1 82 ? -6.153 -4.015 -10.691 1.00 96.62 82 ILE A O 1
ATOM 618 N N . ARG A 1 83 ? -7.997 -3.336 -9.589 1.00 97.69 83 ARG A N 1
ATOM 619 C CA . ARG A 1 83 ? -7.734 -1.903 -9.710 1.00 97.69 83 ARG A CA 1
ATOM 620 C C . ARG A 1 83 ? -7.309 -1.378 -8.356 1.00 97.69 83 ARG A C 1
ATOM 622 O O . ARG A 1 83 ? -7.955 -1.664 -7.349 1.00 97.69 83 ARG A O 1
ATOM 629 N N . TYR A 1 84 ? -6.236 -0.611 -8.327 1.00 98.56 84 TYR A N 1
ATOM 630 C CA . TYR A 1 84 ? -5.669 -0.150 -7.074 1.00 98.56 84 TYR A CA 1
ATOM 631 C C . TYR A 1 84 ? -5.076 1.246 -7.199 1.00 98.56 84 TYR A C 1
ATOM 633 O O . TYR A 1 84 ? -4.681 1.679 -8.281 1.00 98.56 84 TYR A O 1
ATOM 641 N N . GLY A 1 85 ? -5.050 1.945 -6.071 1.00 98.38 85 GLY A N 1
ATOM 642 C CA . GLY A 1 85 ? -4.401 3.240 -5.900 1.00 98.38 85 GLY A CA 1
ATOM 643 C C . GLY A 1 85 ? -3.406 3.161 -4.751 1.00 98.38 85 GLY A C 1
ATOM 644 O O . GLY A 1 85 ? -3.496 2.257 -3.915 1.00 98.38 85 GLY A O 1
ATOM 645 N N . VAL A 1 86 ? -2.458 4.095 -4.719 1.00 98.19 86 VAL A N 1
ATOM 646 C CA . VAL A 1 86 ? -1.468 4.201 -3.641 1.00 98.19 86 VAL A CA 1
ATOM 647 C C . VAL A 1 86 ? -1.746 5.467 -2.842 1.00 98.19 86 VAL A C 1
ATOM 649 O O . VAL A 1 86 ? -1.751 6.561 -3.401 1.00 98.19 86 VAL A O 1
ATOM 652 N N . LEU A 1 87 ? -1.980 5.307 -1.543 1.00 97.69 87 LEU A N 1
ATOM 653 C CA . LEU A 1 87 ? -2.061 6.389 -0.572 1.00 97.69 87 LEU A CA 1
ATOM 654 C C . LEU A 1 87 ? -0.723 6.483 0.166 1.00 97.69 87 LEU A C 1
ATOM 656 O O . LEU A 1 87 ? -0.369 5.591 0.937 1.00 97.69 87 LEU A O 1
ATOM 660 N N . GLU A 1 88 ? 0.016 7.555 -0.096 1.00 95.19 88 GLU A N 1
ATOM 661 C CA . GLU A 1 88 ? 1.342 7.807 0.473 1.00 95.19 88 GLU A CA 1
ATOM 662 C C . GLU A 1 88 ? 1.219 8.599 1.776 1.00 95.19 88 GLU A C 1
ATOM 664 O O . GLU A 1 88 ? 0.588 9.657 1.804 1.00 95.19 88 GLU A O 1
ATOM 669 N N . PHE A 1 89 ? 1.806 8.094 2.864 1.00 92.56 89 PHE A N 1
ATOM 670 C CA . PHE A 1 89 ? 1.871 8.849 4.115 1.00 92.56 89 PHE A CA 1
ATOM 671 C C . PHE A 1 89 ? 2.902 9.975 4.000 1.00 92.56 89 PHE A C 1
ATOM 673 O O . PHE A 1 89 ? 3.946 9.826 3.365 1.00 92.56 89 PHE A O 1
ATOM 680 N N . SER A 1 90 ? 2.599 11.117 4.616 1.00 85.06 90 SER A N 1
ATOM 681 C CA . SER A 1 90 ? 3.475 12.287 4.627 1.00 85.06 90 SER A CA 1
ATOM 682 C C . SER A 1 90 ? 3.456 12.937 6.015 1.00 85.06 90 SER A C 1
ATOM 684 O O . SER A 1 90 ? 2.450 13.555 6.367 1.00 85.06 90 SER A O 1
ATOM 686 N N . PRO A 1 91 ? 4.556 12.866 6.787 1.00 82.38 91 PRO A N 1
ATOM 687 C CA . PRO A 1 91 ? 5.803 12.163 6.474 1.00 82.38 91 PRO A CA 1
ATOM 688 C C . PRO A 1 91 ? 5.610 10.640 6.425 1.00 82.38 91 PRO A C 1
ATOM 690 O O . PRO A 1 91 ? 4.665 10.103 6.998 1.00 82.38 91 PRO A O 1
ATOM 693 N N . LEU A 1 92 ? 6.522 9.937 5.753 1.00 79.94 92 LEU A N 1
ATOM 694 C CA . LEU A 1 92 ? 6.567 8.480 5.851 1.00 79.94 92 LEU A CA 1
ATOM 695 C C . LEU A 1 92 ? 6.971 8.065 7.266 1.00 79.94 92 LEU A C 1
ATOM 697 O O . LEU A 1 92 ? 7.736 8.756 7.941 1.00 79.94 92 LEU A O 1
ATOM 701 N N . LEU A 1 93 ? 6.461 6.919 7.699 1.00 69.06 93 LEU A N 1
ATOM 702 C CA . LEU A 1 93 ? 6.801 6.316 8.974 1.00 69.06 93 LEU A CA 1
ATOM 703 C C . LEU A 1 93 ? 8.218 5.736 8.908 1.00 69.06 93 LEU A C 1
ATOM 705 O O . LEU A 1 93 ? 8.550 4.949 8.018 1.00 69.06 93 LEU A O 1
ATOM 709 N N . ASP A 1 94 ? 9.043 6.090 9.890 1.00 63.25 94 ASP A N 1
ATOM 710 C CA . ASP A 1 94 ? 10.326 5.434 10.118 1.00 63.25 94 ASP A CA 1
ATOM 711 C C . ASP A 1 94 ? 10.076 4.025 10.673 1.00 63.25 94 ASP A C 1
ATOM 713 O O . ASP A 1 94 ? 9.623 3.854 11.807 1.00 63.25 94 ASP A O 1
ATOM 717 N N . SER A 1 95 ? 10.362 2.998 9.870 1.00 60.44 95 SER A N 1
ATOM 718 C CA . SER A 1 95 ? 10.123 1.604 10.247 1.00 60.44 95 SER A CA 1
ATOM 719 C C . SER A 1 95 ? 10.958 1.138 11.436 1.00 60.44 95 SER A C 1
ATOM 721 O O . SER A 1 95 ? 10.569 0.169 12.085 1.00 60.44 95 SER A O 1
ATOM 723 N N . SER A 1 96 ? 12.067 1.807 11.754 1.00 58.94 96 SER A N 1
ATOM 724 C CA . SER A 1 96 ? 12.859 1.486 12.947 1.00 58.94 96 SER A CA 1
ATOM 725 C C . SER A 1 96 ? 12.169 1.922 14.248 1.00 58.94 96 SER A C 1
ATOM 727 O O . SER A 1 96 ? 12.493 1.414 15.320 1.00 58.94 96 SER A O 1
ATOM 729 N N . SER A 1 97 ? 11.195 2.838 14.154 1.00 61.81 97 SER A N 1
ATOM 730 C CA . SER A 1 97 ? 10.608 3.551 15.293 1.00 61.81 97 SER A CA 1
ATOM 731 C C . SER A 1 97 ? 9.093 3.759 15.160 1.00 61.81 97 SER A C 1
ATOM 733 O O . SER A 1 97 ? 8.559 4.775 15.614 1.00 61.81 97 SER A O 1
ATOM 735 N N . ILE A 1 98 ? 8.362 2.814 14.552 1.00 68.56 98 ILE A N 1
ATOM 736 C CA . ILE A 1 98 ? 6.897 2.899 14.553 1.00 68.56 98 ILE A CA 1
ATOM 737 C C . ILE A 1 98 ? 6.380 2.764 15.988 1.00 68.56 98 ILE A C 1
ATOM 739 O O . ILE A 1 98 ? 6.574 1.758 16.670 1.00 68.56 98 ILE A O 1
ATOM 743 N N . SER A 1 99 ? 5.710 3.825 16.428 1.00 76.88 99 SER A N 1
ATOM 744 C CA . SER A 1 99 ? 5.061 3.926 17.729 1.00 76.88 99 SER A CA 1
ATOM 745 C C . SER A 1 99 ? 3.583 3.539 17.641 1.00 76.88 99 SER A C 1
ATOM 747 O O . SER A 1 99 ? 3.020 3.360 16.557 1.00 76.88 99 SER A O 1
ATOM 749 N N . SER A 1 100 ? 2.911 3.490 18.792 1.00 82.62 100 SER A N 1
ATOM 750 C CA . SER A 1 100 ? 1.458 3.300 18.871 1.00 82.62 100 SER A CA 1
ATOM 751 C C . SER A 1 100 ? 0.663 4.305 18.031 1.00 82.62 100 SER A C 1
ATOM 753 O O . SER A 1 100 ? -0.403 3.960 17.515 1.00 82.62 100 SER A O 1
ATOM 755 N N . ALA A 1 101 ? 1.188 5.520 17.839 1.00 85.25 101 ALA A N 1
ATOM 756 C CA . ALA A 1 101 ? 0.588 6.521 16.964 1.00 85.25 101 ALA A CA 1
ATOM 757 C C . ALA A 1 101 ? 0.589 6.071 15.493 1.00 85.25 101 ALA A C 1
ATOM 759 O O . ALA A 1 101 ? -0.445 6.159 14.837 1.00 85.25 101 ALA A O 1
ATOM 760 N N . GLY A 1 102 ? 1.699 5.503 15.007 1.00 89.19 102 GLY A N 1
ATOM 761 C CA . GLY A 1 102 ? 1.804 4.992 13.637 1.00 89.19 102 GLY A CA 1
ATOM 762 C C . GLY A 1 102 ? 0.858 3.817 13.372 1.00 89.19 102 GLY A C 1
ATOM 763 O O . GLY A 1 102 ? 0.182 3.784 12.347 1.00 89.19 102 GLY A O 1
ATOM 764 N N . TRP A 1 103 ? 0.720 2.882 14.320 1.00 92.56 103 TRP A N 1
ATOM 765 C CA . TRP A 1 103 ? -0.272 1.801 14.191 1.00 92.56 103 TRP A CA 1
ATOM 766 C C . TRP A 1 103 ? -1.702 2.330 14.158 1.00 92.56 103 TRP A C 1
ATOM 768 O O . TRP A 1 103 ? -2.506 1.888 13.337 1.00 92.56 103 TRP A O 1
ATOM 778 N N . THR A 1 104 ? -2.007 3.296 15.029 1.00 93.44 104 THR A N 1
ATOM 779 C CA . THR A 1 104 ? -3.324 3.940 15.074 1.00 93.44 104 THR A CA 1
ATOM 780 C C . THR A 1 104 ? -3.632 4.608 13.741 1.00 93.44 104 THR A C 1
ATOM 782 O O . THR A 1 104 ? -4.735 4.456 13.227 1.00 93.44 104 THR A O 1
ATOM 785 N N . GLU A 1 105 ? -2.656 5.287 13.142 1.00 94.12 105 GLU A N 1
ATOM 786 C CA . GLU A 1 105 ? -2.799 5.940 11.844 1.00 94.12 105 GLU A CA 1
ATOM 787 C C . GLU A 1 105 ? -3.104 4.945 10.714 1.00 94.12 105 GLU A C 1
ATOM 789 O O . GLU A 1 105 ? -4.012 5.177 9.909 1.00 94.12 105 GLU A O 1
ATOM 794 N N . VAL A 1 106 ? -2.406 3.806 10.671 1.00 95.62 106 VAL A N 1
ATOM 795 C CA . VAL A 1 106 ? -2.668 2.740 9.688 1.00 95.62 106 VAL A CA 1
ATOM 796 C C . VAL A 1 106 ? -4.060 2.140 9.888 1.00 95.62 106 VAL A C 1
ATOM 798 O O . VAL A 1 106 ? -4.841 2.075 8.936 1.00 95.62 106 VAL A O 1
ATOM 801 N N . ALA A 1 107 ? -4.406 1.749 11.118 1.00 96.31 107 ALA A N 1
ATOM 802 C CA . ALA A 1 107 ? -5.714 1.174 11.438 1.00 96.31 107 ALA A CA 1
ATOM 803 C C . ALA A 1 107 ? -6.858 2.150 11.116 1.00 96.31 107 ALA A C 1
ATOM 805 O O . ALA A 1 107 ? -7.876 1.766 10.537 1.00 96.31 107 ALA A O 1
ATOM 806 N N . GLN A 1 108 ? -6.669 3.430 11.436 1.00 96.31 108 GLN A N 1
ATOM 807 C CA . GLN A 1 108 ? -7.615 4.497 11.140 1.00 96.31 108 GLN A CA 1
ATOM 808 C C . GLN A 1 108 ? -7.802 4.688 9.636 1.00 96.31 108 GLN A C 1
ATOM 810 O O . GLN A 1 108 ? -8.935 4.749 9.162 1.00 96.31 108 GLN A O 1
ATOM 815 N N . THR A 1 109 ? -6.706 4.705 8.879 1.00 97.44 109 THR A N 1
ATOM 816 C CA . THR A 1 109 ? -6.743 4.818 7.417 1.00 97.44 109 THR A CA 1
ATOM 817 C C . THR A 1 109 ? -7.512 3.647 6.803 1.00 97.44 109 THR A C 1
ATOM 819 O O . THR A 1 109 ? -8.398 3.851 5.973 1.00 97.44 109 THR A O 1
ATOM 822 N N . ILE A 1 110 ? -7.254 2.413 7.246 1.00 97.81 110 ILE A N 1
ATOM 823 C CA . ILE A 1 110 ? -8.007 1.233 6.791 1.00 97.81 110 ILE A CA 1
ATOM 824 C C . ILE A 1 110 ? -9.495 1.380 7.129 1.00 97.81 110 ILE A C 1
ATOM 826 O O . ILE A 1 110 ? -10.348 1.149 6.271 1.00 97.81 110 ILE A O 1
ATOM 830 N N . ARG A 1 111 ? -9.823 1.811 8.352 1.00 97.06 111 ARG A N 1
ATOM 831 C CA . ARG A 1 111 ? -11.203 2.006 8.818 1.00 97.06 111 ARG A CA 1
ATOM 832 C C . ARG A 1 111 ? -11.968 3.035 7.986 1.00 97.06 111 ARG A C 1
ATOM 834 O O . ARG A 1 111 ? -13.114 2.783 7.618 1.00 97.06 111 ARG A O 1
ATOM 841 N N . GLU A 1 112 ? -11.351 4.170 7.674 1.00 97.69 112 GLU A N 1
ATOM 842 C CA . GLU A 1 112 ? -11.954 5.235 6.859 1.00 97.69 112 GLU A CA 1
ATOM 843 C C . GLU A 1 112 ? -12.251 4.768 5.428 1.00 97.69 112 GLU A C 1
ATOM 845 O O . GLU A 1 112 ? -13.267 5.138 4.841 1.00 97.69 112 GLU A O 1
ATOM 850 N N . ASN A 1 113 ? -11.412 3.882 4.895 1.00 98.44 113 ASN A N 1
ATOM 851 C CA . ASN A 1 113 ? -11.522 3.361 3.534 1.00 98.44 113 ASN A CA 1
ATOM 852 C C . ASN A 1 113 ? -12.266 2.018 3.449 1.00 98.44 113 ASN A C 1
ATOM 854 O O . ASN A 1 113 ? -12.528 1.513 2.354 1.00 98.44 113 ASN A O 1
ATOM 858 N N . TYR A 1 114 ? -12.665 1.439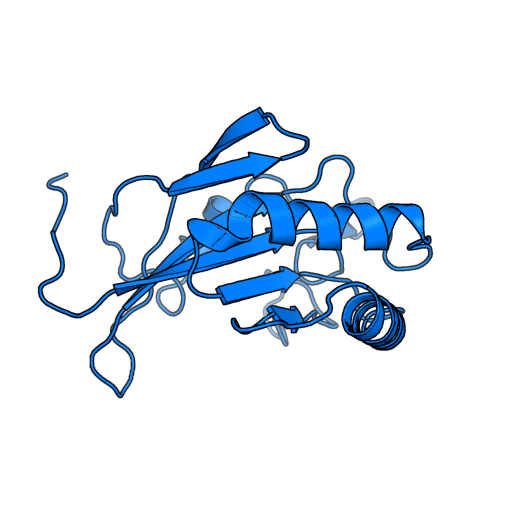 4.585 1.00 97.50 114 TYR A N 1
ATOM 859 C CA . TYR A 1 114 ? -13.120 0.050 4.680 1.00 97.50 114 TYR A CA 1
ATOM 860 C C . TYR A 1 114 ? -14.299 -0.285 3.769 1.00 97.50 114 TYR A C 1
ATOM 862 O O . TYR A 1 114 ? -14.417 -1.404 3.278 1.00 97.50 114 TYR A O 1
ATOM 870 N N . ARG A 1 115 ? -15.191 0.677 3.515 1.00 96.38 115 ARG A N 1
ATOM 871 C CA . ARG A 1 115 ? -16.366 0.474 2.653 1.00 96.38 115 ARG A CA 1
ATOM 872 C C . ARG A 1 115 ? -16.057 0.559 1.158 1.00 96.38 115 ARG A C 1
ATOM 874 O O . ARG A 1 115 ? -16.773 -0.063 0.382 1.00 96.38 115 ARG A O 1
ATOM 881 N N . GLN A 1 116 ? -15.034 1.311 0.756 1.00 96.94 116 GLN A N 1
ATOM 882 C CA . GLN A 1 116 ? -14.755 1.615 -0.654 1.00 96.94 116 GLN A CA 1
ATOM 883 C C . GLN A 1 116 ? -13.875 0.569 -1.351 1.00 96.94 116 GLN A C 1
ATOM 885 O O . GLN A 1 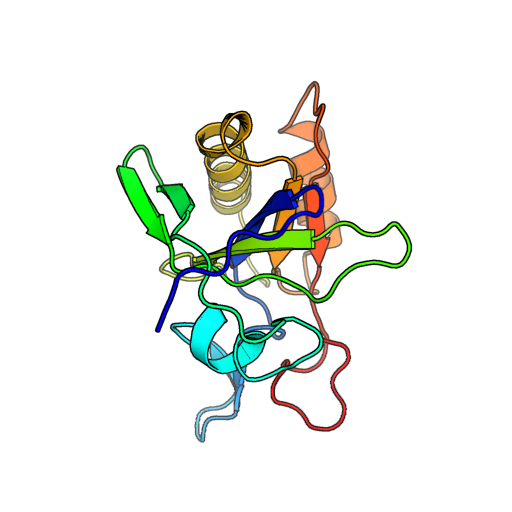116 ? -13.900 0.479 -2.581 1.00 96.94 116 GLN A O 1
ATOM 890 N N . TYR A 1 117 ? -13.127 -0.212 -0.571 1.00 98.50 117 TYR A N 1
ATOM 891 C CA . TYR A 1 117 ? -12.131 -1.165 -1.056 1.00 98.50 117 TYR A CA 1
ATOM 892 C C . TYR A 1 117 ? -12.450 -2.588 -0.613 1.00 98.50 117 TYR A C 1
ATOM 894 O O . TYR A 1 117 ? -13.025 -2.795 0.452 1.00 98.50 117 TYR A O 1
ATOM 902 N N . ASP A 1 118 ? -12.067 -3.570 -1.419 1.00 98.25 118 ASP A N 1
ATOM 903 C CA . ASP A 1 118 ? -12.253 -5.002 -1.164 1.00 98.25 118 ASP A CA 1
ATOM 904 C C . ASP A 1 118 ? -11.086 -5.617 -0.378 1.00 98.25 118 ASP A C 1
ATOM 906 O O . ASP A 1 118 ? -11.224 -6.703 0.176 1.00 98.25 118 ASP A O 1
ATOM 910 N N . GLY A 1 119 ? -9.952 -4.920 -0.301 1.00 98.31 119 GLY A N 1
ATOM 911 C CA . GLY A 1 119 ? -8.773 -5.339 0.447 1.00 98.31 119 GLY A CA 1
ATOM 912 C C . GLY A 1 119 ? -7.719 -4.239 0.536 1.00 98.31 119 GLY A C 1
ATOM 913 O O . GLY A 1 119 ? -7.804 -3.215 -0.150 1.00 98.31 119 GLY A O 1
ATOM 914 N N . PHE A 1 120 ? -6.722 -4.469 1.384 1.00 98.69 120 PHE A N 1
ATOM 915 C CA . PHE A 1 120 ? -5.670 -3.507 1.697 1.00 98.69 120 PHE A CA 1
ATOM 916 C C . PHE A 1 120 ? -4.295 -4.158 1.608 1.00 98.69 120 PHE A C 1
ATOM 918 O O . PHE A 1 120 ? -4.111 -5.298 2.039 1.00 98.69 120 PHE A O 1
ATOM 925 N N . VAL A 1 121 ? -3.325 -3.408 1.094 1.00 98.62 121 VAL A N 1
ATOM 926 C CA . VAL A 1 121 ? -1.901 -3.752 1.148 1.00 98.62 121 VAL A CA 1
ATOM 927 C C . VAL A 1 121 ? -1.176 -2.623 1.863 1.00 98.62 121 VAL A C 1
ATOM 929 O O . VAL A 1 121 ? -1.363 -1.467 1.507 1.00 98.62 121 VAL A O 1
ATOM 932 N N . VAL A 1 122 ? -0.356 -2.933 2.857 1.00 97.56 122 VAL A N 1
ATOM 933 C CA . VAL A 1 122 ? 0.426 -1.954 3.615 1.00 97.56 122 VAL A CA 1
ATOM 934 C C . VAL A 1 122 ? 1.903 -2.187 3.313 1.00 97.56 122 VAL A C 1
ATOM 936 O O . VAL A 1 122 ? 2.441 -3.245 3.647 1.00 97.56 122 VAL A O 1
ATOM 939 N N . LEU A 1 123 ? 2.543 -1.212 2.662 1.00 95.94 123 LEU A N 1
ATOM 940 C CA . LEU A 1 123 ? 3.979 -1.230 2.377 1.00 95.94 123 LEU A CA 1
ATOM 941 C C . LEU A 1 123 ? 4.731 -0.666 3.575 1.00 95.94 123 LEU A C 1
ATOM 943 O O . LEU A 1 123 ? 4.528 0.493 3.942 1.00 95.94 123 LEU A O 1
ATOM 947 N N . HIS A 1 124 ? 5.580 -1.493 4.170 1.00 94.44 124 HIS A N 1
ATOM 948 C CA . HIS A 1 124 ? 6.198 -1.243 5.463 1.00 94.44 124 HIS A CA 1
ATOM 949 C C . HIS A 1 124 ? 7.661 -1.709 5.468 1.00 94.44 124 HIS A C 1
ATOM 951 O O . HIS A 1 124 ? 8.045 -2.606 4.718 1.00 94.44 124 HIS A O 1
ATOM 957 N N . GLY A 1 125 ? 8.500 -1.128 6.330 1.00 91.38 125 GLY A N 1
ATOM 958 C CA . GLY A 1 125 ? 9.880 -1.598 6.499 1.00 91.38 125 GLY A CA 1
ATOM 959 C C . GLY A 1 125 ? 9.959 -2.913 7.273 1.00 91.38 125 GLY A C 1
ATOM 960 O O . GLY A 1 125 ? 9.118 -3.201 8.124 1.00 91.38 125 GLY A O 1
ATOM 961 N N . THR A 1 126 ? 10.964 -3.730 6.979 1.00 91.94 126 THR A N 1
ATOM 962 C CA . THR A 1 126 ? 11.039 -5.107 7.485 1.00 91.94 126 THR A CA 1
ATOM 963 C C . THR A 1 126 ? 11.369 -5.201 8.973 1.00 91.94 126 THR A C 1
ATOM 965 O O . THR A 1 126 ? 10.917 -6.141 9.622 1.00 91.94 126 THR A O 1
ATOM 968 N N . ASP A 1 127 ? 12.079 -4.214 9.526 1.00 89.56 127 ASP A N 1
ATOM 969 C CA . ASP A 1 127 ? 12.627 -4.243 10.893 1.00 89.56 127 ASP A CA 1
ATOM 970 C C . ASP A 1 127 ? 11.561 -4.434 11.979 1.00 89.56 127 ASP A C 1
ATOM 972 O O . ASP A 1 127 ? 11.785 -5.137 12.962 1.00 89.56 127 ASP A O 1
ATOM 976 N N . SER A 1 128 ? 10.378 -3.843 11.787 1.00 90.06 128 SER A N 1
ATOM 977 C CA . SER A 1 128 ? 9.253 -3.924 12.729 1.00 90.06 128 SER A CA 1
ATOM 978 C C . SER A 1 128 ? 7.973 -4.487 12.106 1.00 90.06 128 SER A C 1
ATOM 980 O O . SER A 1 128 ? 6.909 -4.428 12.723 1.00 90.06 128 SER A O 1
ATOM 982 N N . LEU A 1 129 ? 8.050 -5.082 10.908 1.00 93.00 129 LEU A N 1
ATOM 983 C CA . LEU A 1 129 ? 6.876 -5.565 10.169 1.00 93.00 129 LEU A CA 1
ATOM 984 C C . LEU A 1 129 ? 6.041 -6.567 10.978 1.00 93.00 129 LEU A C 1
ATOM 986 O O . LEU A 1 129 ? 4.821 -6.432 11.048 1.00 93.00 129 LEU A O 1
ATOM 990 N N . SER A 1 130 ? 6.679 -7.548 11.624 1.00 93.88 130 SER A N 1
ATOM 991 C CA . SER A 1 130 ? 5.987 -8.568 12.430 1.00 93.88 130 SER A CA 1
ATOM 992 C C . SER A 1 130 ? 5.324 -7.981 13.678 1.00 93.88 130 SER A C 1
ATOM 994 O O . SER A 1 130 ? 4.232 -8.405 14.070 1.00 93.88 130 SER A O 1
ATOM 996 N N . TYR A 1 131 ? 5.957 -6.978 14.284 1.00 92.38 131 TYR A N 1
ATOM 997 C CA . TYR A 1 131 ? 5.435 -6.295 15.457 1.00 92.38 131 TYR A CA 1
ATOM 998 C C . TYR A 1 131 ? 4.235 -5.415 15.092 1.00 92.38 131 TYR A C 1
ATOM 1000 O O . TYR A 1 131 ? 3.184 -5.537 15.719 1.00 92.38 131 TYR A O 1
ATOM 1008 N N . THR A 1 132 ? 4.330 -4.637 14.008 1.00 93.12 132 THR A N 1
ATOM 1009 C CA . THR A 1 132 ? 3.200 -3.876 13.454 1.00 93.12 132 THR A CA 1
ATOM 1010 C C . THR A 1 132 ? 2.051 -4.793 13.037 1.00 93.12 132 THR A C 1
ATOM 1012 O O . THR A 1 132 ? 0.903 -4.508 13.370 1.00 93.12 132 THR A O 1
ATOM 1015 N N . ALA A 1 133 ? 2.329 -5.925 12.379 1.00 95.19 133 ALA A N 1
ATOM 1016 C CA . ALA A 1 133 ? 1.300 -6.905 12.021 1.00 95.19 133 ALA A CA 1
ATOM 1017 C C . ALA A 1 133 ? 0.555 -7.427 13.258 1.00 95.19 133 ALA A C 1
ATOM 1019 O O . ALA A 1 133 ? -0.673 -7.511 13.256 1.00 95.19 133 ALA A O 1
ATOM 1020 N N . SER A 1 134 ? 1.300 -7.736 14.323 1.00 95.00 134 SER A N 1
ATOM 1021 C CA . SER A 1 134 ? 0.735 -8.211 15.587 1.00 95.00 134 SER A CA 1
ATOM 1022 C C . SER A 1 134 ? -0.088 -7.126 16.278 1.00 95.00 134 SER A C 1
ATOM 1024 O O . SER A 1 134 ? -1.193 -7.395 16.727 1.00 95.00 134 SER A O 1
ATOM 1026 N N . ALA A 1 135 ? 0.397 -5.885 16.338 1.00 93.56 135 ALA A N 1
ATOM 1027 C CA . ALA A 1 135 ? -0.359 -4.781 16.925 1.00 93.56 135 ALA A CA 1
ATOM 1028 C C . ALA A 1 135 ? -1.673 -4.530 16.166 1.00 93.56 135 ALA A C 1
ATOM 1030 O O . ALA A 1 135 ? -2.741 -4.438 16.774 1.00 93.56 135 ALA A O 1
ATOM 1031 N N . LEU A 1 136 ? -1.611 -4.486 14.832 1.00 95.00 136 LEU A N 1
ATOM 1032 C CA . LEU A 1 136 ? -2.778 -4.267 13.981 1.00 95.00 136 LEU A CA 1
ATOM 1033 C C . LEU A 1 136 ? -3.809 -5.398 14.090 1.00 95.00 136 LEU A C 1
ATOM 1035 O O . LEU A 1 136 ? -5.005 -5.110 14.059 1.00 95.00 136 LEU A O 1
ATOM 1039 N N . SER A 1 137 ? -3.386 -6.655 14.266 1.00 94.94 137 SER A N 1
ATOM 1040 C CA . SER A 1 137 ? -4.319 -7.781 14.420 1.00 94.94 137 SER A CA 1
ATOM 1041 C C . SER A 1 137 ? -5.177 -7.678 15.686 1.00 94.94 137 SER A C 1
ATOM 1043 O O . SER A 1 137 ? -6.332 -8.097 15.666 1.00 94.94 137 SER A O 1
ATOM 1045 N N . PHE A 1 138 ? -4.657 -7.066 16.757 1.00 92.88 138 PHE A N 1
ATOM 1046 C CA . PHE A 1 138 ? -5.435 -6.763 17.963 1.00 92.88 138 PHE A CA 1
ATOM 1047 C C . PHE A 1 138 ? -6.253 -5.471 17.843 1.00 92.88 138 PHE A C 1
ATOM 1049 O O . PHE A 1 138 ? -7.336 -5.385 18.418 1.00 92.88 138 PHE A O 1
ATOM 1056 N N . MET A 1 139 ? -5.760 -4.460 17.118 1.00 93.50 139 MET A N 1
ATOM 1057 C CA . MET A 1 139 ? -6.473 -3.186 16.936 1.00 93.50 139 MET A CA 1
ATOM 1058 C C . MET A 1 139 ? -7.701 -3.307 16.027 1.00 93.50 139 MET A C 1
ATOM 1060 O O . MET A 1 139 ? -8.681 -2.588 16.217 1.00 93.50 139 MET A O 1
ATOM 1064 N N . MET A 1 140 ? -7.643 -4.179 15.020 1.00 91.50 140 MET A N 1
ATOM 1065 C CA . MET A 1 140 ? -8.691 -4.342 14.013 1.00 91.50 140 MET A CA 1
ATOM 1066 C C . MET A 1 140 ? -9.534 -5.586 14.311 1.00 91.50 140 MET A C 1
ATOM 1068 O O . MET A 1 140 ? -9.308 -6.650 13.734 1.00 91.50 140 MET A O 1
ATOM 1072 N N . SER A 1 141 ? -10.516 -5.458 15.206 1.00 87.94 141 SER A N 1
ATOM 1073 C CA . SER A 1 141 ? -11.473 -6.540 15.454 1.00 87.94 141 SER A CA 1
ATOM 1074 C C . SER A 1 141 ? -12.428 -6.731 14.268 1.00 87.94 141 SER A C 1
ATOM 1076 O O . SER A 1 141 ? -12.717 -5.794 13.523 1.00 87.94 141 SER A O 1
ATOM 1078 N N . ASP A 1 142 ? -12.924 -7.960 14.100 1.00 88.62 142 ASP A N 1
ATOM 1079 C CA . ASP A 1 142 ? -13.994 -8.310 13.150 1.00 88.62 142 ASP A CA 1
ATOM 1080 C C . ASP A 1 142 ? -13.683 -7.991 11.677 1.00 88.62 142 ASP A C 1
ATOM 1082 O O . ASP A 1 142 ? -14.541 -7.575 10.892 1.00 88.62 142 ASP A O 1
ATOM 1086 N N . LEU A 1 143 ? -12.427 -8.203 11.282 1.00 91.81 143 LEU A N 1
ATOM 1087 C CA . LEU A 1 143 ? -11.962 -7.941 9.929 1.00 91.81 143 LEU A CA 1
ATOM 1088 C C . LEU A 1 143 ? -12.591 -8.925 8.916 1.00 91.81 143 LEU A C 1
ATOM 1090 O O . LEU A 1 143 ? -12.240 -10.099 8.860 1.00 91.81 143 LEU A O 1
ATOM 1094 N N . GLY A 1 144 ? -13.494 -8.430 8.068 1.00 95.38 144 GLY A N 1
ATOM 1095 C CA . GLY A 1 144 ? -14.117 -9.172 6.961 1.00 95.38 144 GLY A CA 1
ATOM 1096 C C . GLY A 1 144 ? -13.427 -9.030 5.595 1.00 95.38 144 GLY A C 1
ATOM 1097 O O . GLY A 1 144 ? -13.945 -9.533 4.600 1.00 95.38 144 GLY A O 1
ATOM 1098 N N . LYS A 1 145 ? -12.295 -8.318 5.515 1.00 97.38 145 LYS A N 1
ATOM 1099 C CA . LYS A 1 145 ? -11.542 -8.027 4.278 1.00 97.38 145 LYS A CA 1
ATOM 1100 C C . LYS A 1 145 ? -10.044 -8.231 4.508 1.00 97.38 145 LYS A C 1
ATOM 1102 O O . LYS A 1 145 ? -9.571 -7.888 5.588 1.00 97.38 145 LYS A O 1
ATOM 1107 N N . PRO A 1 146 ? -9.280 -8.742 3.530 1.00 97.62 146 PRO A N 1
ATOM 1108 C CA . PRO A 1 146 ? -7.851 -8.972 3.709 1.00 97.62 146 PRO A CA 1
ATOM 1109 C C . PRO A 1 146 ? -7.083 -7.658 3.908 1.00 97.62 146 PRO A C 1
ATOM 1111 O O . PRO A 1 146 ? -7.270 -6.697 3.159 1.00 97.62 146 PRO A O 1
ATOM 1114 N N . VAL A 1 147 ? -6.182 -7.652 4.892 1.00 98.25 147 VAL A N 1
ATOM 1115 C CA . VAL A 1 147 ? -5.167 -6.612 5.112 1.00 98.25 147 VAL A CA 1
ATOM 1116 C C . VAL A 1 147 ? -3.808 -7.302 5.090 1.00 98.25 147 VAL A C 1
ATOM 1118 O O . VAL A 1 147 ? -3.506 -8.108 5.968 1.00 98.25 147 VAL A O 1
ATOM 1121 N N . ILE A 1 148 ? -3.012 -7.026 4.061 1.00 98.31 148 ILE A N 1
ATOM 1122 C CA . ILE A 1 148 ? -1.726 -7.685 3.818 1.00 98.31 148 ILE A CA 1
ATOM 1123 C C . ILE A 1 148 ? -0.600 -6.696 4.092 1.00 98.31 148 ILE A C 1
ATOM 1125 O O . ILE A 1 148 ? -0.576 -5.620 3.505 1.00 98.31 148 ILE A O 1
ATOM 1129 N N . LEU A 1 149 ? 0.342 -7.053 4.961 1.00 97.50 149 LEU A N 1
ATOM 1130 C CA . LEU A 1 149 ? 1.560 -6.274 5.182 1.00 97.50 149 LEU A CA 1
ATOM 1131 C C . LEU A 1 149 ? 2.693 -6.883 4.365 1.00 97.50 149 LEU A C 1
ATOM 1133 O O . LEU A 1 149 ? 2.847 -8.104 4.340 1.00 97.50 149 LEU A O 1
ATOM 1137 N N . THR A 1 150 ? 3.490 -6.040 3.720 1.00 97.00 150 THR A N 1
ATOM 1138 C CA . THR A 1 150 ? 4.667 -6.485 2.973 1.00 97.00 150 THR A CA 1
ATOM 1139 C C . THR A 1 150 ? 5.757 -5.417 2.964 1.00 97.00 150 THR A C 1
ATOM 1141 O O . THR A 1 150 ? 5.506 -4.242 3.239 1.00 97.00 150 THR A O 1
ATOM 1144 N N . GLY A 1 151 ? 6.975 -5.842 2.664 1.00 94.56 151 GLY A N 1
ATOM 1145 C CA . GLY A 1 151 ? 8.178 -5.026 2.584 1.00 94.56 151 GLY A CA 1
ATOM 1146 C C . GLY A 1 151 ? 9.248 -5.776 1.798 1.00 94.56 151 GLY A C 1
ATOM 1147 O O . GLY A 1 151 ? 9.013 -6.901 1.364 1.00 94.56 151 GLY A O 1
ATOM 1148 N N . SER A 1 152 ? 10.418 -5.170 1.629 1.00 95.06 152 SER A N 1
ATOM 1149 C CA . SER A 1 152 ? 11.537 -5.783 0.908 1.00 95.06 152 SER A CA 1
ATOM 1150 C C . SER A 1 152 ? 12.872 -5.418 1.549 1.00 95.06 152 SER A C 1
ATOM 1152 O O . SER A 1 152 ? 12.984 -4.390 2.227 1.00 95.06 152 SER A O 1
ATOM 1154 N N . GLN A 1 153 ? 13.882 -6.261 1.338 1.00 93.00 153 GLN A N 1
ATOM 1155 C CA . GLN A 1 153 ? 15.263 -5.985 1.739 1.00 93.00 153 GLN A CA 1
ATOM 1156 C C . GLN A 1 153 ? 15.958 -5.040 0.754 1.00 93.00 153 GLN A C 1
ATOM 1158 O O . GLN A 1 153 ? 16.786 -4.226 1.161 1.00 93.00 153 GLN A O 1
ATOM 1163 N N . ALA A 1 154 ? 15.610 -5.116 -0.532 1.00 93.19 154 ALA A N 1
ATOM 1164 C CA . ALA A 1 154 ? 16.124 -4.240 -1.575 1.00 93.19 154 ALA A CA 1
ATOM 1165 C C . ALA A 1 154 ? 15.013 -3.347 -2.154 1.00 93.19 154 ALA A C 1
ATOM 1167 O O . ALA A 1 154 ? 13.865 -3.777 -2.266 1.00 93.19 154 ALA A O 1
ATOM 1168 N N . PRO A 1 155 ? 15.311 -2.103 -2.568 1.00 93.00 155 PRO A N 1
ATOM 1169 C CA . PRO A 1 155 ? 14.292 -1.242 -3.154 1.00 93.00 155 PRO A CA 1
ATOM 1170 C C . PRO A 1 155 ? 13.755 -1.795 -4.471 1.00 93.00 155 PRO A C 1
ATOM 1172 O O . PRO A 1 155 ? 14.487 -2.465 -5.202 1.00 93.00 155 PRO A O 1
ATOM 1175 N N . ILE A 1 156 ? 12.518 -1.454 -4.846 1.00 94.00 156 ILE A N 1
ATOM 1176 C CA . ILE A 1 156 ? 11.917 -1.940 -6.103 1.00 94.00 156 ILE A CA 1
ATOM 1177 C C . ILE A 1 156 ? 12.713 -1.531 -7.352 1.00 94.00 156 ILE A C 1
ATOM 1179 O O . ILE A 1 156 ? 12.646 -2.189 -8.388 1.00 94.00 156 ILE A O 1
ATOM 1183 N N . PHE A 1 157 ? 13.496 -0.454 -7.267 1.00 90.62 157 PHE A N 1
ATOM 1184 C CA . PHE A 1 157 ? 14.361 0.035 -8.344 1.00 90.62 157 PHE A CA 1
ATOM 1185 C C . PHE A 1 157 ? 15.683 -0.731 -8.488 1.00 90.62 157 PHE A C 1
ATOM 1187 O O . PHE A 1 157 ? 16.397 -0.515 -9.467 1.00 90.62 157 PHE A O 1
ATOM 1194 N N . ALA A 1 158 ? 16.030 -1.603 -7.540 1.00 90.75 158 ALA A N 1
ATOM 1195 C CA . ALA A 1 158 ? 17.228 -2.424 -7.642 1.00 90.75 158 ALA A CA 1
ATOM 1196 C C . ALA A 1 158 ? 17.057 -3.517 -8.712 1.00 90.75 158 ALA A C 1
ATOM 1198 O O . ALA A 1 158 ? 15.982 -4.088 -8.871 1.00 90.75 158 ALA A O 1
ATOM 1199 N N . LEU A 1 159 ? 18.138 -3.836 -9.434 1.00 88.00 159 LEU A N 1
ATOM 1200 C CA . LEU A 1 159 ? 18.123 -4.862 -10.486 1.00 88.00 159 LEU A CA 1
ATOM 1201 C C . LEU A 1 159 ? 17.787 -6.261 -9.940 1.00 88.00 159 LEU A C 1
ATOM 1203 O O . LEU A 1 159 ? 17.080 -7.026 -10.588 1.00 88.00 159 LEU A O 1
ATOM 1207 N N . GLN A 1 160 ? 18.312 -6.593 -8.762 1.00 90.94 160 GLN A N 1
ATOM 1208 C CA . GLN A 1 160 ? 18.072 -7.854 -8.058 1.00 90.94 160 GLN A CA 1
ATOM 1209 C C . GLN A 1 160 ? 17.272 -7.562 -6.791 1.00 90.94 160 GLN A C 1
ATOM 1211 O O . GLN A 1 160 ? 17.797 -7.633 -5.682 1.00 90.94 160 GLN A O 1
ATOM 1216 N N . SER A 1 161 ? 16.026 -7.139 -6.990 1.00 91.69 161 SER A N 1
ATOM 1217 C CA . SER 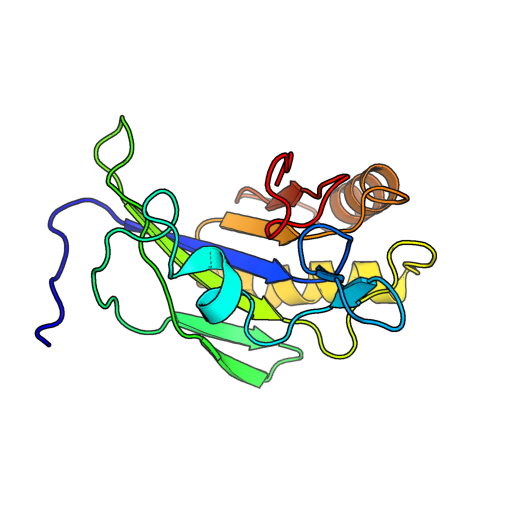A 1 161 ? 15.113 -6.802 -5.903 1.00 91.69 161 SER A CA 1
ATOM 1218 C C . SER A 1 161 ? 14.204 -7.972 -5.537 1.00 91.69 161 SER A C 1
ATOM 1220 O O . SER A 1 161 ? 13.793 -8.736 -6.410 1.00 91.69 161 SER A O 1
ATOM 1222 N N . ASP A 1 162 ? 13.891 -8.087 -4.248 1.00 92.88 162 ASP A N 1
ATOM 1223 C CA . ASP A 1 162 ? 12.844 -8.948 -3.693 1.00 92.88 162 ASP A CA 1
ATOM 1224 C C . ASP A 1 162 ? 11.475 -8.241 -3.583 1.00 92.88 162 ASP A C 1
ATOM 1226 O O . ASP A 1 162 ? 10.514 -8.846 -3.110 1.00 92.88 162 ASP A O 1
ATOM 1230 N N . ALA A 1 163 ? 11.395 -6.977 -4.016 1.00 89.94 163 ALA A N 1
ATOM 1231 C CA . ALA A 1 163 ? 10.178 -6.163 -4.079 1.00 89.94 163 ALA A CA 1
ATOM 1232 C C . ALA A 1 163 ? 9.248 -6.480 -5.263 1.00 89.94 163 ALA A C 1
ATOM 1234 O O . ALA A 1 163 ? 9.741 -6.864 -6.349 1.00 89.94 163 ALA A O 1
#

Sequence (163 aa):
MATTQSILPESRVLVIMTGGTICMQPTPDGLQPIGGFLKAALAPRPSFNDMSNPPQLEAYKDGQKVMLDSLRTPPSAYSRHIRYGVLEFSPLLDSSSISSAGWTEVAQTIRENYRQYDGFVVLHGTDSLSYTASALSFMMSDLGKPVILTGSQAPIFALQSDA

Foldseek 3Di:
DDQDDDPFAEFEEEEEEQDAQQQWDQDPVGTDGDDPCCVPQQPVDLQRAVNGQHAWAWFDAPNDIDTFGWGWGDQDPVRYIYIYGYDYDVVHDDQQDDDPVNLCRVLVRCVRCVVRGQAYEYEGHPNCQVVSVVVNVVVDPPDPHYYHYDYWPHYSPDPPTPD